Protein AF-A0A1H6G4I8-F1 (afdb_monomer_lite)

Organism: NCBI:txid640943

Foldseek 3Di:
DPPVQVQVQVQVLCVVLQWHWPDWDADPVVQKIKTATDPPRRDLQQWDFDDDPPDPDDTDTFGNVVSVVVSVVVQAQDADPQAGKHWPDAPDRRITIIHGD

Structure (mmCIF, N/CA/C/O backbone):
data_AF-A0A1H6G4I8-F1
#
_entry.id   AF-A0A1H6G4I8-F1
#
loop_
_atom_site.group_PDB
_atom_site.id
_atom_site.type_symbol
_atom_site.label_atom_id
_atom_site.label_alt_id
_atom_site.label_comp_id
_atom_site.label_asym_id
_atom_site.label_entity_id
_atom_site.label_seq_id
_atom_site.pdbx_PDB_ins_code
_atom_site.Cartn_x
_atom_site.Cartn_y
_atom_site.Cartn_z
_atom_site.occupancy
_atom_site.B_iso_or_equiv
_atom_site.auth_seq_id
_atom_site.auth_comp_id
_atom_site.auth_asym_id
_atom_site.auth_atom_id
_atom_site.pdbx_PDB_model_num
ATOM 1 N N . MET A 1 1 ? 11.090 4.408 -15.602 1.00 75.62 1 MET A N 1
ATOM 2 C CA . MET A 1 1 ? 10.635 4.399 -14.201 1.00 75.62 1 MET A CA 1
ATOM 3 C C . MET A 1 1 ? 11.804 3.997 -13.319 1.00 75.62 1 MET A C 1
ATOM 5 O O . MET A 1 1 ? 12.456 3.005 -13.630 1.00 75.62 1 MET A O 1
ATOM 9 N N . ASN A 1 2 ? 12.112 4.777 -12.284 1.00 87.06 2 ASN A N 1
ATOM 10 C CA . ASN A 1 2 ? 13.102 4.384 -11.281 1.00 87.06 2 ASN A CA 1
ATOM 11 C C . ASN A 1 2 ? 12.389 3.524 -10.225 1.00 87.06 2 ASN A C 1
ATOM 13 O O . ASN A 1 2 ? 11.488 4.010 -9.552 1.00 87.06 2 ASN A O 1
ATOM 17 N N . VAL A 1 3 ? 12.763 2.246 -10.110 1.00 89.12 3 VAL A N 1
ATOM 18 C CA . VAL A 1 3 ? 12.072 1.274 -9.242 1.00 89.12 3 VAL A CA 1
ATOM 19 C C . VAL A 1 3 ? 12.175 1.645 -7.763 1.00 89.12 3 VAL A C 1
ATOM 21 O O . VAL A 1 3 ? 11.215 1.443 -7.024 1.00 89.12 3 VAL A O 1
ATOM 24 N N . GLU A 1 4 ? 13.309 2.192 -7.329 1.00 91.75 4 GLU A N 1
ATOM 25 C CA . GLU A 1 4 ? 13.521 2.605 -5.938 1.00 91.75 4 GLU A CA 1
ATOM 26 C C . GLU A 1 4 ? 12.590 3.770 -5.585 1.00 91.75 4 GLU A C 1
ATOM 28 O O . GLU A 1 4 ? 11.791 3.672 -4.658 1.00 91.75 4 GLU A O 1
ATOM 33 N N . HIS A 1 5 ? 12.581 4.799 -6.429 1.00 93.50 5 HIS A N 1
ATOM 34 C CA . HIS A 1 5 ? 11.704 5.960 -6.282 1.00 93.50 5 HIS A CA 1
ATOM 35 C C . HIS A 1 5 ? 10.207 5.596 -6.362 1.00 93.50 5 HIS A C 1
ATOM 37 O O . HIS A 1 5 ? 9.402 6.053 -5.551 1.00 93.50 5 HIS A O 1
ATOM 43 N N . ALA A 1 6 ? 9.825 4.711 -7.285 1.00 92.19 6 ALA A N 1
ATOM 44 C CA . ALA A 1 6 ? 8.455 4.213 -7.398 1.00 92.19 6 ALA A CA 1
ATOM 45 C C . ALA A 1 6 ? 8.034 3.383 -6.169 1.00 92.19 6 ALA A C 1
ATOM 47 O O . ALA A 1 6 ? 6.897 3.474 -5.706 1.00 92.19 6 ALA A O 1
ATOM 48 N N . THR A 1 7 ? 8.958 2.601 -5.600 1.00 94.75 7 THR A N 1
ATOM 49 C CA . THR A 1 7 ? 8.729 1.841 -4.361 1.00 94.75 7 THR A CA 1
ATOM 50 C C . THR A 1 7 ? 8.443 2.775 -3.185 1.00 94.75 7 THR A C 1
ATOM 52 O O . THR A 1 7 ? 7.530 2.509 -2.398 1.00 94.75 7 THR A O 1
ATOM 55 N N . GLU A 1 8 ? 9.188 3.876 -3.073 1.00 95.06 8 GLU A N 1
ATOM 56 C CA . GLU A 1 8 ? 8.959 4.912 -2.060 1.00 95.06 8 GLU A CA 1
ATOM 57 C C . GLU A 1 8 ? 7.593 5.581 -2.240 1.00 95.06 8 GLU A C 1
ATOM 59 O O . GLU A 1 8 ? 6.840 5.698 -1.278 1.00 95.06 8 GLU A O 1
ATOM 64 N N . GLN A 1 9 ? 7.197 5.910 -3.471 1.00 93.44 9 GLN A N 1
ATOM 65 C CA . GLN A 1 9 ? 5.880 6.501 -3.740 1.00 93.44 9 GLN A CA 1
ATOM 66 C C . GLN A 1 9 ? 4.717 5.576 -3.376 1.00 93.44 9 GLN A C 1
ATOM 68 O O . GLN A 1 9 ? 3.722 6.032 -2.810 1.00 93.44 9 GLN A O 1
ATOM 73 N N . VAL A 1 10 ? 4.834 4.275 -3.665 1.00 93.69 10 VAL A N 1
ATOM 74 C CA . VAL A 1 10 ? 3.836 3.279 -3.245 1.00 93.69 10 VAL A CA 1
ATOM 75 C C . VAL A 1 10 ? 3.740 3.233 -1.720 1.00 93.69 10 VAL A C 1
ATOM 77 O O . VAL A 1 10 ? 2.634 3.228 -1.174 1.00 93.69 10 VAL A O 1
ATOM 80 N N . ARG A 1 11 ? 4.882 3.237 -1.020 1.00 95.31 11 ARG A N 1
ATOM 81 C CA . ARG A 1 11 ? 4.925 3.270 0.448 1.00 95.31 11 ARG A CA 1
ATOM 82 C C . ARG A 1 11 ? 4.249 4.523 0.997 1.00 95.31 11 ARG A C 1
ATOM 84 O O . ARG A 1 11 ? 3.373 4.397 1.850 1.00 95.31 11 ARG A O 1
ATOM 91 N N . ASP A 1 12 ? 4.616 5.692 0.491 1.00 94.94 12 ASP A N 1
ATOM 92 C CA . ASP A 1 12 ? 4.077 6.978 0.931 1.00 94.94 12 ASP A CA 1
ATOM 93 C C . ASP A 1 12 ? 2.568 7.056 0.712 1.00 94.94 12 ASP A C 1
ATOM 95 O O . ASP A 1 12 ? 1.831 7.496 1.597 1.00 94.94 12 ASP A O 1
ATOM 99 N N . ALA A 1 13 ? 2.088 6.594 -0.445 1.00 94.00 13 ALA A N 1
ATOM 100 C CA . ALA A 1 13 ? 0.664 6.537 -0.735 1.00 94.00 13 ALA A CA 1
ATOM 101 C C . ALA A 1 13 ? -0.068 5.667 0.294 1.00 94.00 13 ALA A C 1
ATOM 103 O O . ALA A 1 13 ? -1.020 6.137 0.904 1.00 94.00 13 ALA A O 1
ATOM 104 N N . LEU A 1 14 ? 0.403 4.447 0.570 1.00 93.50 14 LEU A N 1
ATOM 105 C CA . LEU A 1 14 ? -0.208 3.560 1.571 1.00 93.50 14 LEU A CA 1
ATOM 106 C C . LEU A 1 14 ? -0.198 4.172 2.981 1.00 93.50 14 LEU A C 1
ATOM 108 O O . LEU A 1 14 ? -1.220 4.162 3.677 1.00 93.50 14 LEU A O 1
ATOM 112 N N . GLN A 1 15 ? 0.931 4.759 3.381 1.00 93.50 15 GLN A N 1
ATOM 113 C CA . GLN A 1 15 ? 1.108 5.342 4.709 1.00 93.50 15 GLN A CA 1
ATOM 114 C C . GLN A 1 15 ? 0.226 6.573 4.940 1.00 93.50 15 GLN A C 1
ATOM 116 O O . GLN A 1 15 ? -0.285 6.744 6.048 1.00 93.50 15 GLN A O 1
ATOM 121 N N . ARG A 1 16 ? -0.056 7.384 3.909 1.00 93.00 16 ARG A N 1
ATOM 122 C CA . ARG A 1 16 ? -1.027 8.498 3.998 1.00 93.00 16 ARG A CA 1
ATOM 123 C C . ARG A 1 16 ? -2.422 8.032 4.407 1.00 93.00 16 ARG A C 1
ATOM 125 O O . ARG A 1 16 ? -3.131 8.753 5.105 1.00 93.00 16 ARG A O 1
ATOM 132 N N . PHE A 1 17 ? -2.795 6.813 4.033 1.00 91.38 17 PHE A N 1
ATOM 133 C CA . PHE A 1 17 ? -4.052 6.190 4.443 1.00 91.38 17 PHE A CA 1
ATOM 134 C C . PHE A 1 17 ? -3.900 5.331 5.706 1.00 91.38 17 PHE A C 1
ATOM 136 O O . PHE A 1 17 ? -4.811 4.588 6.054 1.00 91.38 17 PHE A O 1
ATOM 143 N N . GLY A 1 18 ? -2.795 5.450 6.448 1.00 92.50 18 GLY A N 1
ATOM 144 C CA . GLY A 1 18 ? -2.553 4.741 7.708 1.00 92.50 18 GLY A CA 1
ATOM 145 C C . GLY A 1 18 ? -2.281 3.245 7.551 1.00 92.50 18 GLY A C 1
ATOM 146 O O . GLY A 1 18 ? -2.480 2.499 8.507 1.00 92.50 18 GLY A O 1
ATOM 147 N N . MET A 1 19 ? -1.872 2.798 6.363 1.00 92.81 19 MET A N 1
ATOM 148 C CA . MET A 1 19 ? -1.447 1.423 6.108 1.00 92.81 19 MET A CA 1
ATOM 149 C C . MET A 1 19 ? 0.072 1.374 6.046 1.00 92.81 19 MET A C 1
ATOM 151 O O . MET A 1 19 ? 0.678 2.118 5.277 1.00 92.81 19 MET A O 1
ATOM 155 N N . ASN A 1 20 ? 0.693 0.490 6.825 1.00 93.06 20 ASN A N 1
ATOM 156 C CA . ASN A 1 20 ? 2.139 0.350 6.811 1.00 93.06 20 ASN A CA 1
ATOM 157 C C . ASN A 1 20 ? 2.557 -0.961 6.125 1.00 93.06 20 ASN A C 1
ATOM 159 O O . ASN A 1 20 ? 2.266 -2.049 6.632 1.00 93.06 20 ASN A O 1
ATOM 163 N N . PRO A 1 21 ? 3.221 -0.889 4.961 1.00 93.12 21 PRO A N 1
ATOM 164 C CA . PRO A 1 21 ? 3.706 -2.080 4.285 1.00 93.12 21 PRO A CA 1
ATOM 165 C C . PRO A 1 21 ? 4.973 -2.624 4.957 1.00 93.12 21 PRO A C 1
ATOM 167 O O . PRO A 1 21 ? 5.994 -1.931 5.033 1.00 93.12 21 PRO A O 1
ATOM 170 N N . ASP A 1 22 ? 4.920 -3.890 5.372 1.00 92.62 22 ASP A N 1
ATOM 171 C CA . ASP A 1 22 ? 6.088 -4.645 5.847 1.00 92.62 22 ASP A CA 1
ATOM 172 C C . ASP A 1 22 ? 7.021 -5.008 4.687 1.00 92.62 22 ASP A C 1
ATOM 174 O O . ASP A 1 22 ? 8.237 -5.080 4.846 1.00 92.62 22 ASP A O 1
ATOM 178 N N . GLU A 1 23 ? 6.448 -5.276 3.514 1.00 93.50 23 GLU A N 1
ATOM 179 C CA . GLU A 1 23 ? 7.174 -5.762 2.346 1.00 93.50 23 GLU A CA 1
ATOM 180 C C . GLU A 1 23 ? 6.617 -5.106 1.084 1.00 93.50 23 GLU A C 1
ATOM 182 O O . GLU A 1 23 ? 5.403 -5.081 0.871 1.00 93.50 23 GLU A O 1
ATOM 187 N N . ILE A 1 24 ? 7.516 -4.587 0.246 1.00 94.88 24 ILE A N 1
ATOM 188 C CA . ILE A 1 24 ? 7.213 -4.117 -1.105 1.00 94.88 24 ILE A CA 1
ATOM 189 C C . ILE A 1 24 ? 8.237 -4.757 -2.037 1.00 94.88 24 ILE A C 1
ATOM 191 O O . ILE A 1 24 ? 9.441 -4.571 -1.861 1.00 94.88 24 ILE A O 1
ATOM 195 N N . ARG A 1 25 ? 7.767 -5.532 -3.013 1.00 95.06 25 ARG A N 1
ATOM 196 C CA . ARG A 1 25 ? 8.613 -6.220 -3.993 1.00 95.06 25 ARG A CA 1
ATOM 197 C C . ARG A 1 25 ? 8.179 -5.892 -5.401 1.00 95.06 25 ARG A C 1
ATOM 199 O O . ARG A 1 25 ? 7.052 -6.186 -5.783 1.00 95.06 25 ARG A O 1
ATOM 206 N N . TYR A 1 26 ? 9.099 -5.361 -6.190 1.00 94.81 26 TYR A N 1
ATOM 207 C CA . TYR A 1 26 ? 8.870 -5.145 -7.609 1.00 94.81 26 TYR A CA 1
ATOM 208 C C . TYR A 1 26 ? 9.154 -6.421 -8.413 1.00 94.81 26 TYR A C 1
ATOM 210 O O . TYR A 1 26 ? 10.175 -7.083 -8.220 1.00 94.81 26 TYR A O 1
ATOM 218 N N . ALA A 1 27 ? 8.243 -6.772 -9.315 1.00 93.12 27 ALA A N 1
ATOM 219 C CA . ALA A 1 27 ? 8.389 -7.856 -10.272 1.00 93.12 27 ALA A CA 1
ATOM 220 C C . ALA A 1 27 ? 8.443 -7.294 -11.689 1.00 93.12 27 ALA A C 1
ATOM 222 O O . ALA A 1 27 ? 7.420 -7.045 -12.329 1.00 93.12 27 ALA A O 1
ATOM 223 N N . GLU A 1 28 ? 9.669 -7.159 -12.184 1.00 89.44 28 GLU A N 1
ATOM 224 C CA . GLU A 1 28 ? 9.979 -6.564 -13.482 1.00 89.44 28 GLU A CA 1
ATOM 225 C C . GLU A 1 28 ? 9.262 -7.256 -14.648 1.00 89.44 28 GLU A C 1
ATOM 227 O O . GLU A 1 28 ? 8.704 -6.586 -15.510 1.00 89.44 28 GLU A O 1
ATOM 232 N N . SER A 1 29 ? 9.169 -8.590 -14.631 1.00 91.31 29 SER A N 1
ATOM 233 C CA . SER A 1 29 ? 8.525 -9.369 -15.701 1.00 91.31 29 SER A CA 1
ATOM 234 C C . SER A 1 29 ? 7.034 -9.082 -15.890 1.00 91.31 29 SER A C 1
ATOM 236 O O . SER A 1 29 ? 6.475 -9.431 -16.928 1.00 91.31 29 SER A O 1
ATOM 238 N N . ARG A 1 30 ? 6.379 -8.483 -14.889 1.00 87.50 30 ARG A N 1
ATOM 239 C CA . ARG A 1 30 ? 4.956 -8.118 -14.928 1.00 87.50 30 ARG A CA 1
ATOM 240 C C . ARG A 1 30 ? 4.718 -6.619 -14.775 1.00 87.50 30 ARG A C 1
ATOM 242 O O . ARG A 1 30 ? 3.576 -6.201 -14.904 1.00 87.50 30 ARG A O 1
ATOM 249 N N . ASN A 1 31 ? 5.764 -5.834 -14.509 1.00 90.56 31 ASN A N 1
ATOM 250 C CA . ASN A 1 31 ? 5.666 -4.424 -14.137 1.00 90.56 31 ASN A CA 1
ATOM 251 C C . ASN A 1 31 ? 4.689 -4.187 -12.961 1.00 90.56 31 ASN A C 1
ATOM 253 O O . ASN A 1 31 ? 3.798 -3.344 -13.039 1.00 90.56 31 ASN A O 1
ATOM 257 N N . LEU A 1 32 ? 4.826 -4.980 -11.888 1.00 93.19 32 LEU A N 1
ATOM 258 C CA . LEU A 1 32 ? 3.947 -4.945 -10.710 1.00 93.19 32 LEU A CA 1
ATOM 259 C C . LEU A 1 32 ? 4.735 -4.871 -9.406 1.00 93.19 32 LEU A C 1
ATOM 261 O O . LEU A 1 32 ? 5.783 -5.497 -9.262 1.00 93.19 32 LEU A O 1
ATOM 265 N N . PHE A 1 33 ? 4.160 -4.198 -8.421 1.00 94.19 33 PHE A N 1
ATOM 266 C CA . PHE A 1 33 ? 4.574 -4.218 -7.028 1.00 94.19 33 PHE A CA 1
ATOM 267 C C . PHE A 1 33 ? 3.677 -5.177 -6.245 1.00 94.19 33 PHE A C 1
ATOM 269 O O . PHE A 1 33 ? 2.453 -5.066 -6.262 1.00 94.19 33 PHE A O 1
ATOM 276 N N . TYR A 1 34 ? 4.290 -6.109 -5.528 1.00 94.06 34 TYR A N 1
ATOM 277 C CA . TYR A 1 34 ? 3.633 -6.930 -4.523 1.00 94.06 34 TYR A CA 1
ATOM 278 C C . TYR A 1 34 ? 3.843 -6.290 -3.164 1.00 94.06 34 TYR A C 1
ATOM 280 O O . TYR A 1 34 ? 4.982 -6.111 -2.730 1.00 94.06 34 TYR A O 1
ATOM 288 N N . VAL A 1 35 ? 2.746 -5.963 -2.499 1.00 94.19 35 VAL A N 1
ATOM 289 C CA . VAL A 1 35 ? 2.760 -5.288 -1.206 1.00 94.19 35 VAL A CA 1
ATOM 290 C C . VAL A 1 35 ? 2.113 -6.174 -0.158 1.00 94.19 35 VAL A C 1
ATOM 292 O O . VAL A 1 35 ? 1.028 -6.696 -0.397 1.00 94.19 35 VAL A O 1
ATOM 295 N N . ARG A 1 36 ? 2.748 -6.311 1.008 1.00 93.06 36 ARG A N 1
ATOM 296 C CA . ARG A 1 36 ? 2.169 -6.936 2.205 1.00 93.06 36 ARG A CA 1
ATOM 297 C C . ARG A 1 36 ? 2.037 -5.894 3.309 1.00 93.06 36 ARG A C 1
ATOM 299 O O . ARG A 1 36 ? 3.035 -5.277 3.684 1.00 93.06 36 ARG A O 1
ATOM 306 N N . ILE A 1 37 ? 0.830 -5.711 3.839 1.00 92.44 37 ILE A N 1
ATOM 307 C CA . ILE A 1 37 ? 0.580 -4.803 4.968 1.00 92.44 37 ILE A CA 1
ATOM 308 C C . ILE A 1 37 ? 0.825 -5.534 6.285 1.00 92.44 37 ILE A C 1
ATOM 310 O O . ILE A 1 37 ? 0.324 -6.638 6.497 1.00 92.44 37 ILE A O 1
ATOM 314 N N . GLY A 1 38 ? 1.627 -4.914 7.146 1.00 86.62 38 GLY A N 1
ATOM 315 C CA . GLY A 1 38 ? 1.977 -5.433 8.460 1.00 86.62 38 GLY A CA 1
ATOM 316 C C . GLY A 1 38 ? 1.107 -4.896 9.580 1.00 86.62 38 GLY 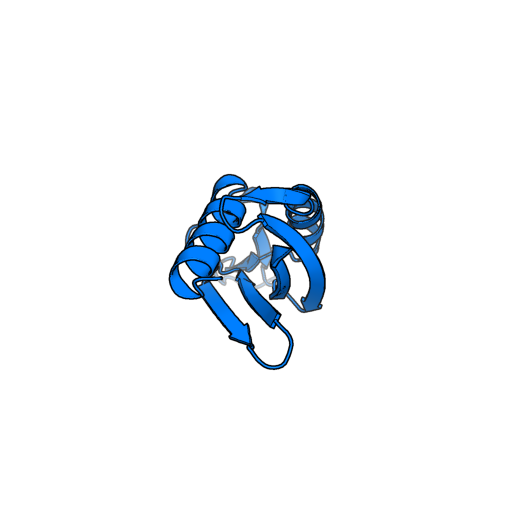A C 1
ATOM 317 O O . GLY A 1 38 ? 0.385 -3.912 9.417 1.00 86.62 38 GLY A O 1
ATOM 318 N N . VAL A 1 39 ? 1.230 -5.511 10.755 1.00 85.88 39 VAL A N 1
ATOM 319 C CA . VAL A 1 39 ? 0.619 -5.001 11.994 1.00 85.88 39 VAL A CA 1
ATOM 320 C C . VAL A 1 39 ? 1.374 -3.793 12.555 1.00 85.88 39 VAL A C 1
ATOM 322 O O . VAL A 1 39 ? 0.786 -2.914 13.174 1.00 85.88 39 VAL A O 1
ATOM 325 N N . ASN A 1 40 ? 2.680 -3.698 12.313 1.00 84.88 40 ASN A N 1
ATOM 326 C CA . ASN A 1 40 ? 3.510 -2.667 12.924 1.00 84.88 40 ASN A CA 1
ATOM 327 C C . ASN A 1 40 ? 3.283 -1.315 12.248 1.00 84.88 40 ASN A C 1
ATOM 329 O O . ASN A 1 40 ? 3.515 -1.178 11.052 1.00 84.88 40 ASN A O 1
ATOM 333 N N . GLY A 1 41 ? 2.863 -0.299 13.003 1.00 81.50 41 GLY A N 1
ATOM 334 C CA . GLY A 1 41 ? 2.663 1.060 12.482 1.00 81.50 41 GLY A CA 1
ATOM 335 C C . GLY A 1 41 ? 1.447 1.233 11.562 1.00 81.50 41 GLY A C 1
ATOM 336 O O . GLY A 1 41 ? 1.188 2.346 11.110 1.00 81.50 41 GLY A O 1
ATOM 337 N N . THR A 1 42 ? 0.687 0.167 11.298 1.00 91.62 42 THR A N 1
ATOM 338 C CA . THR A 1 42 ? -0.631 0.262 10.662 1.00 91.62 42 THR A CA 1
ATOM 339 C C . THR A 1 42 ? -1.638 0.799 11.678 1.00 91.62 42 THR A C 1
ATOM 341 O O . THR A 1 42 ? -1.580 0.479 12.863 1.00 91.62 42 THR A O 1
ATOM 344 N N . ALA A 1 43 ? -2.555 1.658 11.234 1.00 92.50 43 ALA A N 1
ATOM 345 C CA . ALA A 1 43 ? -3.537 2.273 12.116 1.00 92.50 43 ALA A CA 1
ATOM 346 C C . ALA A 1 43 ? -4.507 1.232 12.699 1.00 92.50 43 ALA A C 1
ATOM 348 O O . ALA A 1 43 ? -5.034 0.393 11.968 1.00 92.50 43 ALA A O 1
ATOM 349 N N . GLU A 1 44 ? -4.832 1.372 13.987 1.00 89.31 44 GLU A N 1
ATOM 350 C CA . GLU A 1 44 ? -5.650 0.407 14.741 1.00 89.31 44 GLU A CA 1
ATOM 351 C C . GLU A 1 44 ? -7.024 0.127 14.129 1.00 89.31 44 GLU A C 1
ATOM 353 O O . GLU A 1 44 ? -7.550 -0.980 14.219 1.00 89.31 44 GLU A O 1
ATOM 358 N N . ARG A 1 45 ? -7.586 1.105 13.408 1.00 90.19 45 ARG A N 1
ATOM 359 C CA . ARG A 1 45 ? -8.847 0.950 12.668 1.00 90.19 45 ARG A CA 1
ATOM 360 C C . ARG A 1 45 ? -8.831 -0.201 11.655 1.00 90.19 45 ARG A C 1
ATOM 362 O O . ARG A 1 45 ? -9.905 -0.646 11.258 1.00 90.19 45 ARG A O 1
ATOM 369 N N . TYR A 1 46 ? -7.657 -0.667 11.230 1.00 90.12 46 TYR A N 1
ATOM 370 C CA . TYR A 1 46 ? -7.489 -1.781 10.297 1.00 90.12 46 TYR A CA 1
ATOM 371 C C . TYR A 1 46 ? -7.252 -3.124 10.977 1.00 90.12 46 TYR A C 1
ATOM 373 O O . TYR A 1 46 ? -7.050 -4.104 10.269 1.00 90.12 46 TYR A O 1
ATOM 381 N N . PHE A 1 47 ? -7.277 -3.198 12.306 1.00 87.31 47 PHE A N 1
ATOM 382 C CA . PHE A 1 47 ? -7.137 -4.461 13.016 1.00 87.31 47 PHE A CA 1
ATOM 383 C C . PHE A 1 47 ? -8.491 -5.066 13.380 1.00 87.31 47 PHE A C 1
ATOM 385 O O . PHE A 1 47 ? -9.488 -4.364 13.593 1.00 87.31 47 PHE A O 1
ATOM 392 N N . ALA A 1 48 ? -8.499 -6.391 13.437 1.00 84.31 48 ALA A N 1
ATOM 393 C CA . ALA A 1 48 ? -9.501 -7.184 14.117 1.00 84.31 48 ALA A CA 1
ATOM 394 C C . ALA A 1 48 ? -8.856 -7.793 15.365 1.00 84.31 48 ALA A C 1
ATOM 396 O O . ALA A 1 48 ? -7.757 -8.355 15.299 1.00 84.31 48 ALA A O 1
ATOM 397 N N . ASP A 1 49 ? -9.554 -7.681 16.491 1.00 74.81 49 ASP A N 1
ATOM 398 C CA . ASP A 1 49 ? -9.178 -8.365 17.720 1.00 74.81 49 ASP A CA 1
ATOM 399 C C . ASP A 1 49 ? -9.493 -9.850 17.562 1.00 74.81 49 ASP A C 1
ATOM 401 O O . ASP A 1 49 ? -10.647 -10.236 17.355 1.00 74.81 49 ASP A O 1
ATOM 405 N N . VAL A 1 50 ? -8.468 -10.693 17.653 1.00 67.69 50 VAL A N 1
ATOM 406 C CA . VAL A 1 50 ? -8.645 -12.141 17.715 1.00 67.69 50 VAL A CA 1
ATOM 407 C C . VAL A 1 50 ? -8.376 -12.558 19.151 1.00 67.69 50 VAL A C 1
ATOM 409 O O . VAL A 1 50 ? -7.242 -12.536 19.628 1.00 67.69 50 VAL A O 1
ATOM 412 N N . GLY A 1 51 ? -9.451 -12.897 19.858 1.00 59.66 51 GLY A N 1
ATOM 413 C CA . GLY A 1 51 ? -9.389 -13.590 21.138 1.00 59.66 51 GLY A CA 1
ATOM 414 C C . GLY A 1 51 ? -9.837 -15.038 20.966 1.00 59.66 51 GLY A C 1
ATOM 415 O O . GLY A 1 51 ? -10.771 -15.311 20.209 1.00 59.66 51 GLY A O 1
ATOM 416 N N . GLU A 1 52 ? -9.215 -15.969 21.688 1.00 51.28 52 GLU A N 1
ATOM 417 C CA . GLU A 1 52 ? -9.849 -17.265 21.922 1.00 51.28 52 GLU A CA 1
ATOM 418 C C . GLU A 1 52 ? -11.066 -17.053 22.828 1.00 51.28 52 GLU A C 1
ATOM 420 O O . GLU A 1 52 ? -10.950 -16.573 23.958 1.00 51.28 52 GLU A O 1
ATOM 425 N N . LEU A 1 53 ? -12.255 -17.417 22.345 1.00 49.59 53 LEU A N 1
ATOM 426 C CA . LEU A 1 53 ? -13.446 -17.521 23.186 1.00 49.59 53 LEU A CA 1
ATOM 427 C C . LEU A 1 53 ? -13.189 -18.572 24.281 1.00 49.59 53 LEU A C 1
ATOM 429 O O . LEU A 1 53 ? -13.366 -19.765 24.050 1.00 49.59 53 LEU A O 1
ATOM 433 N N . GLY A 1 54 ? -12.783 -18.122 25.473 1.00 53.97 54 GLY A N 1
ATOM 434 C CA . GLY A 1 54 ? -12.639 -18.955 26.674 1.00 53.97 54 GLY A CA 1
ATOM 435 C C . GLY A 1 54 ? -11.215 -19.171 27.202 1.00 53.97 54 GLY A C 1
ATOM 436 O O . GLY A 1 54 ? -11.073 -19.860 28.210 1.00 53.97 54 GLY A O 1
ATOM 437 N N . GLY A 1 55 ? -10.181 -18.588 26.588 1.00 51.50 55 GLY A N 1
ATOM 438 C CA . GLY A 1 55 ? -8.790 -18.684 27.052 1.00 51.50 55 GLY A CA 1
ATOM 439 C C . GLY A 1 55 ? -8.323 -17.418 27.775 1.00 51.50 55 GLY A C 1
ATOM 440 O O . GLY A 1 55 ? -8.706 -16.312 27.409 1.00 51.50 55 GLY A O 1
ATOM 441 N N . SER A 1 56 ? -7.482 -17.556 28.804 1.00 53.59 56 SER A N 1
ATOM 442 C CA . SER A 1 56 ? -6.839 -16.429 29.512 1.00 53.59 56 SER A CA 1
ATOM 443 C C . SER A 1 56 ? -5.683 -15.786 28.724 1.00 53.59 56 SER A C 1
ATOM 445 O O . SER A 1 56 ? -4.854 -15.094 29.314 1.00 53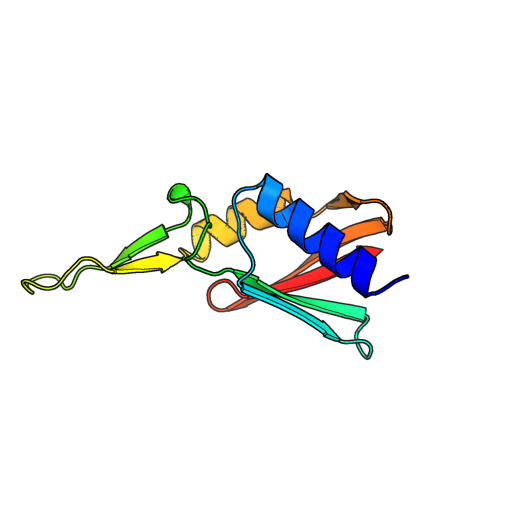.59 56 SER A O 1
ATOM 447 N N . ASP A 1 57 ? -5.604 -16.039 27.417 1.00 52.03 57 ASP A N 1
ATOM 448 C CA . ASP A 1 57 ? -4.512 -15.590 26.561 1.00 52.03 57 ASP A CA 1
ATOM 449 C C . ASP A 1 57 ? -4.723 -14.161 26.050 1.00 52.03 57 ASP A C 1
ATOM 451 O O . ASP A 1 57 ? -5.843 -13.662 25.911 1.00 52.03 57 ASP A O 1
ATOM 455 N N . ALA A 1 58 ? -3.606 -13.477 25.802 1.00 57.78 58 ALA A N 1
ATOM 456 C CA . ALA A 1 58 ? -3.596 -12.101 25.335 1.00 57.78 58 ALA A CA 1
ATOM 457 C C . ALA A 1 58 ? -4.295 -11.976 23.970 1.00 57.78 58 ALA A C 1
ATOM 459 O O . ALA A 1 58 ? -3.990 -12.713 23.031 1.00 57.78 58 ALA A O 1
ATOM 460 N N . VAL A 1 59 ? -5.204 -11.003 23.853 1.00 59.41 59 VAL A N 1
ATOM 461 C CA . VAL A 1 59 ? -5.834 -10.624 22.580 1.00 59.41 59 VAL A CA 1
ATOM 462 C C . VAL A 1 59 ? -4.733 -10.290 21.569 1.00 59.41 59 VAL A C 1
ATOM 464 O O . VAL A 1 59 ? -3.928 -9.389 21.806 1.00 59.41 59 VAL A O 1
ATOM 467 N N . SER A 1 60 ? -4.681 -11.024 20.455 1.00 66.56 60 SER A N 1
ATOM 468 C CA . SER A 1 60 ? -3.734 -10.758 19.368 1.00 66.56 60 SER A CA 1
ATOM 469 C C . SER A 1 60 ? -4.423 -9.941 18.280 1.00 66.56 60 SER A C 1
ATOM 471 O O . SER A 1 60 ? -5.476 -10.330 17.774 1.00 66.56 60 SER A O 1
ATOM 473 N N . ALA A 1 61 ? -3.829 -8.807 17.910 1.00 71.00 61 ALA A N 1
ATOM 474 C CA . ALA A 1 61 ? -4.317 -7.984 16.810 1.00 71.00 61 ALA A CA 1
ATOM 475 C C . ALA A 1 61 ? -3.805 -8.535 15.473 1.00 71.00 61 ALA A C 1
ATOM 477 O O . ALA A 1 61 ? -2.598 -8.698 15.274 1.00 71.00 61 ALA A O 1
ATOM 478 N N . VAL A 1 62 ? -4.721 -8.787 14.540 1.00 84.44 62 VAL A N 1
ATOM 479 C CA . VAL A 1 62 ? -4.389 -9.105 13.145 1.00 84.44 62 VAL A CA 1
ATOM 480 C C . VAL A 1 62 ? -5.005 -8.070 12.223 1.00 84.44 62 VAL A C 1
ATOM 482 O O . VAL A 1 62 ? -6.024 -7.456 12.531 1.00 84.44 62 VAL A O 1
ATOM 485 N N . VAL A 1 63 ? -4.387 -7.873 11.067 1.00 87.00 63 VAL A N 1
ATOM 486 C CA . VAL A 1 63 ? -4.921 -6.998 10.026 1.00 87.00 63 VAL A CA 1
ATOM 487 C C . VAL A 1 63 ? -6.240 -7.564 9.493 1.00 87.00 63 VAL A C 1
ATOM 489 O O . VAL A 1 63 ? -6.273 -8.691 9.010 1.00 87.00 63 VAL A O 1
ATOM 492 N N . ASP A 1 64 ? -7.307 -6.765 9.542 1.00 88.00 64 ASP A N 1
ATOM 493 C CA . ASP A 1 64 ? -8.618 -7.056 8.962 1.00 88.00 64 ASP A CA 1
ATOM 494 C C . ASP A 1 64 ? -8.564 -6.837 7.436 1.00 88.00 64 ASP A C 1
ATOM 496 O O . ASP A 1 64 ? -8.537 -5.686 6.966 1.00 88.00 64 ASP A O 1
ATOM 500 N N . PRO A 1 65 ? -8.580 -7.912 6.622 1.00 85.38 65 PRO A N 1
ATOM 501 C CA . PRO A 1 65 ? -8.460 -7.789 5.174 1.00 85.38 65 PRO A CA 1
ATOM 502 C C . PRO A 1 65 ? -9.641 -7.038 4.548 1.00 85.38 65 PRO A C 1
ATOM 504 O O . PRO A 1 65 ? -9.475 -6.3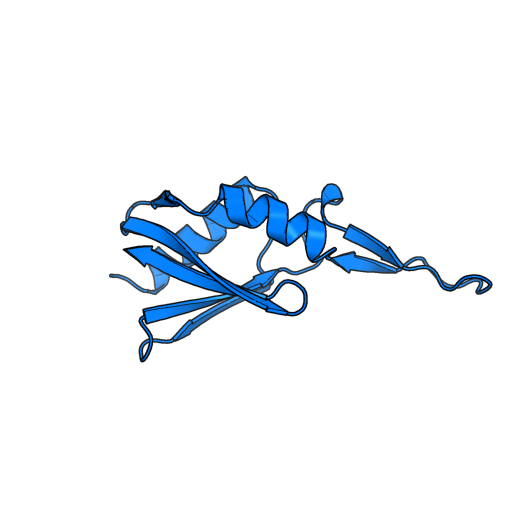91 3.516 1.00 85.38 65 PRO A O 1
ATOM 507 N N . THR A 1 66 ? -10.820 -7.078 5.174 1.00 87.19 66 THR A N 1
ATOM 508 C CA . THR A 1 66 ? -12.044 -6.436 4.672 1.00 87.19 66 THR A CA 1
ATOM 509 C C . THR A 1 66 ? -11.942 -4.918 4.779 1.00 87.19 66 THR A C 1
ATOM 511 O O . THR A 1 66 ? -12.255 -4.183 3.832 1.00 87.19 66 THR A O 1
ATOM 514 N N . ARG A 1 67 ? -11.455 -4.428 5.926 1.00 88.62 67 ARG A N 1
ATOM 515 C CA . ARG A 1 67 ? -11.235 -2.992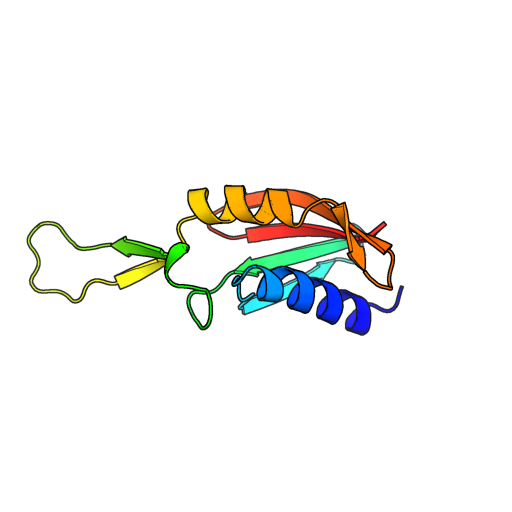 6.148 1.00 88.62 67 ARG A CA 1
ATOM 516 C C . ARG A 1 67 ? -10.112 -2.467 5.268 1.00 88.62 67 ARG A C 1
ATOM 518 O O . ARG A 1 67 ? -10.266 -1.401 4.669 1.00 88.62 67 ARG A O 1
ATOM 525 N N . LEU A 1 68 ? -9.028 -3.231 5.127 1.00 88.81 68 LEU A N 1
ATOM 526 C CA . LEU A 1 68 ? -7.956 -2.876 4.203 1.00 88.81 68 LEU A CA 1
ATOM 527 C C . LEU A 1 68 ? -8.429 -2.815 2.758 1.00 88.81 68 LEU A C 1
ATOM 529 O O . LEU A 1 68 ? -8.105 -1.861 2.063 1.00 88.81 68 LEU A O 1
ATOM 533 N N . GLN A 1 69 ? -9.209 -3.793 2.300 1.00 88.12 69 GLN A N 1
ATOM 534 C CA . GLN A 1 69 ? -9.684 -3.811 0.919 1.00 88.12 69 GLN A CA 1
ATOM 535 C C . GLN A 1 69 ? -10.549 -2.585 0.607 1.00 88.12 69 GLN A C 1
ATOM 537 O O . GLN A 1 69 ? -10.452 -2.020 -0.481 1.00 88.12 69 GLN A O 1
ATOM 542 N N . SER A 1 70 ? -11.353 -2.135 1.572 1.00 87.50 70 SER A N 1
ATOM 543 C CA . SER A 1 70 ? -12.126 -0.895 1.449 1.00 87.50 70 SER A CA 1
ATOM 544 C C . SER A 1 70 ? -11.230 0.347 1.374 1.00 87.50 70 SER A C 1
ATOM 546 O O . SER A 1 70 ? -11.500 1.242 0.578 1.00 87.50 70 SER A O 1
ATOM 548 N N . ALA A 1 71 ? -10.153 0.400 2.162 1.00 88.00 71 ALA A N 1
ATOM 549 C CA . ALA A 1 71 ? -9.214 1.523 2.168 1.00 88.00 71 ALA A CA 1
ATOM 550 C C . ALA A 1 71 ? -8.321 1.563 0.919 1.00 88.00 71 ALA A C 1
ATOM 552 O O . ALA A 1 71 ? -8.114 2.624 0.344 1.00 88.00 71 ALA A O 1
ATOM 553 N N . VAL A 1 72 ? -7.846 0.410 0.448 1.00 88.00 72 VAL A N 1
ATOM 554 C CA . VAL A 1 72 ? -7.012 0.290 -0.757 1.00 88.00 72 VAL A CA 1
ATOM 555 C C . VAL A 1 72 ? -7.739 0.771 -2.013 1.00 88.00 72 VAL A C 1
ATOM 557 O O . VAL A 1 72 ? -7.114 1.372 -2.881 1.00 88.00 72 VAL A O 1
ATOM 560 N N . ARG A 1 73 ? -9.066 0.616 -2.086 1.00 85.94 73 ARG A N 1
ATOM 561 C CA . ARG A 1 73 ? -9.873 1.206 -3.170 1.00 85.94 73 ARG A CA 1
ATOM 562 C C . ARG A 1 73 ? -9.841 2.736 -3.202 1.00 85.94 73 ARG A C 1
ATOM 564 O O . ARG A 1 73 ? -10.158 3.307 -4.233 1.00 85.94 73 ARG A O 1
ATOM 571 N N . GLN A 1 74 ? -9.498 3.392 -2.094 1.00 88.69 74 GLN A N 1
ATOM 572 C CA . GLN A 1 74 ? -9.318 4.847 -2.052 1.00 88.69 74 GLN A CA 1
ATOM 573 C C . GLN A 1 74 ? -7.923 5.272 -2.526 1.00 88.69 74 GLN A C 1
ATOM 575 O O . GLN A 1 74 ? -7.732 6.437 -2.857 1.00 88.69 74 GLN A O 1
ATOM 580 N N . ILE A 1 75 ? -6.957 4.346 -2.542 1.00 91.00 75 ILE A N 1
ATOM 581 C CA . ILE A 1 75 ? -5.606 4.591 -3.062 1.00 91.00 75 ILE A CA 1
ATOM 582 C C . ILE A 1 75 ? -5.583 4.434 -4.582 1.00 91.00 75 ILE A C 1
ATOM 584 O O . ILE A 1 75 ? -4.846 5.156 -5.253 1.00 91.00 75 ILE A O 1
ATOM 588 N N . ASP A 1 76 ? -6.379 3.509 -5.121 1.00 92.62 76 ASP A N 1
ATOM 589 C CA . ASP A 1 76 ? -6.526 3.325 -6.564 1.00 92.62 76 ASP A CA 1
ATOM 590 C C . ASP A 1 76 ? -6.880 4.655 -7.252 1.00 92.62 76 ASP A C 1
ATOM 592 O O . ASP A 1 76 ? -7.835 5.339 -6.883 1.00 92.62 76 ASP A O 1
ATOM 596 N N . GLY A 1 77 ? -6.069 5.046 -8.230 1.00 92.62 77 GLY A N 1
ATOM 597 C CA . GLY A 1 77 ? -6.172 6.319 -8.933 1.00 92.62 77 GLY A CA 1
ATOM 598 C C . GLY A 1 77 ? -5.387 7.487 -8.322 1.00 92.62 77 GLY A C 1
ATOM 599 O O . GLY A 1 77 ? -5.428 8.580 -8.886 1.00 92.62 77 GLY A O 1
ATOM 600 N N . THR A 1 78 ? -4.660 7.293 -7.216 1.00 93.94 78 THR A N 1
ATOM 601 C CA . THR A 1 78 ? -3.822 8.348 -6.613 1.00 93.94 78 THR A CA 1
ATOM 602 C C . THR A 1 78 ? -2.687 8.747 -7.556 1.00 93.94 78 THR A C 1
ATOM 604 O O . THR A 1 78 ? -1.948 7.893 -8.047 1.00 93.94 78 THR A O 1
ATOM 607 N N . GLU A 1 79 ? -2.526 10.052 -7.782 1.00 93.44 79 GLU A N 1
ATOM 608 C CA . GLU A 1 79 ? -1.429 10.603 -8.582 1.00 93.44 79 GLU A CA 1
ATOM 609 C C . GLU A 1 79 ? -0.129 10.671 -7.772 1.00 93.44 79 GLU A C 1
ATOM 611 O O . GLU A 1 79 ? -0.097 11.157 -6.636 1.00 93.44 79 GLU A O 1
ATOM 616 N N . VAL A 1 80 ? 0.948 10.183 -8.379 1.00 91.81 80 VAL A N 1
ATOM 617 C CA . VAL A 1 80 ? 2.319 10.194 -7.868 1.00 91.81 80 VAL A CA 1
ATOM 618 C C . VAL A 1 80 ? 3.278 10.659 -8.967 1.00 91.81 80 VAL A C 1
ATOM 620 O O . VAL A 1 80 ? 2.898 10.809 -10.126 1.00 91.81 80 VAL A O 1
ATOM 623 N N . SER A 1 81 ? 4.534 10.936 -8.622 1.00 90.06 81 SER A N 1
ATOM 624 C CA . SER A 1 81 ? 5.473 11.515 -9.591 1.00 90.06 81 SER A CA 1
ATOM 625 C C . SER A 1 81 ? 5.812 10.563 -10.743 1.00 90.06 81 SER A C 1
ATOM 627 O O . SER A 1 81 ? 6.072 11.033 -11.847 1.00 90.06 81 SER A O 1
ATOM 629 N N . ASP A 1 82 ? 5.814 9.247 -10.504 1.00 88.50 82 ASP A N 1
ATOM 630 C CA . ASP A 1 82 ? 6.061 8.240 -11.545 1.00 88.50 82 ASP A CA 1
ATOM 631 C C . ASP A 1 82 ? 4.800 7.844 -12.336 1.00 88.50 82 ASP A C 1
ATOM 633 O O . ASP A 1 82 ? 4.909 7.019 -13.241 1.00 88.50 82 ASP A O 1
ATOM 637 N N . GLY A 1 83 ? 3.630 8.424 -12.032 1.00 91.50 83 GLY A N 1
ATOM 638 C CA . GLY A 1 83 ? 2.379 8.142 -12.738 1.00 91.50 83 GLY A CA 1
ATOM 639 C C . GLY A 1 83 ? 1.165 8.064 -11.814 1.00 91.50 83 GLY A C 1
ATOM 640 O O . GLY A 1 83 ? 1.071 8.756 -10.801 1.00 91.50 83 GLY A O 1
ATOM 641 N N . ARG A 1 84 ? 0.203 7.213 -12.152 1.00 94.88 84 ARG A N 1
ATOM 642 C CA . ARG A 1 84 ? -0.987 6.952 -11.342 1.00 94.88 84 ARG A CA 1
ATOM 643 C C . ARG A 1 84 ? -0.939 5.548 -10.758 1.00 94.88 84 ARG A C 1
ATOM 645 O O . ARG A 1 84 ? -0.652 4.581 -11.458 1.00 94.88 84 ARG A O 1
ATOM 652 N N . ILE A 1 85 ? -1.235 5.439 -9.465 1.00 94.31 85 ILE A N 1
ATOM 653 C CA . ILE A 1 85 ? -1.313 4.151 -8.775 1.00 94.31 85 ILE A CA 1
ATOM 654 C C . ILE A 1 85 ? -2.578 3.417 -9.211 1.00 94.31 85 ILE A C 1
ATOM 656 O O . ILE A 1 85 ? -3.674 3.965 -9.124 1.00 94.31 85 ILE A O 1
ATOM 660 N N . HIS A 1 86 ? -2.417 2.156 -9.594 1.00 95.06 86 HIS A N 1
ATOM 661 C CA . HIS A 1 8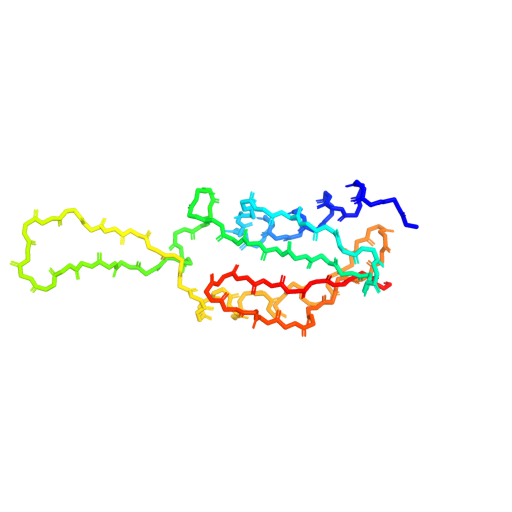6 ? -3.491 1.233 -9.918 1.00 95.06 86 HIS A CA 1
ATOM 662 C C . HIS A 1 86 ? -3.414 -0.030 -9.070 1.00 95.06 86 HIS A C 1
ATOM 664 O O . HIS A 1 86 ? -2.333 -0.584 -8.862 1.00 95.06 86 HIS A O 1
ATOM 670 N N . ILE A 1 87 ? -4.558 -0.497 -8.572 1.00 91.56 87 ILE A N 1
ATOM 671 C CA . ILE A 1 87 ? -4.633 -1.723 -7.769 1.00 91.56 87 ILE A CA 1
ATOM 672 C C . ILE A 1 87 ? -5.185 -2.864 -8.623 1.00 91.56 87 ILE A C 1
ATOM 674 O O . ILE A 1 87 ? -6.386 -2.952 -8.869 1.00 91.56 87 ILE A O 1
ATOM 678 N N . ASP A 1 88 ? -4.311 -3.789 -9.011 1.00 87.75 88 ASP A N 1
ATOM 679 C CA . ASP A 1 88 ? -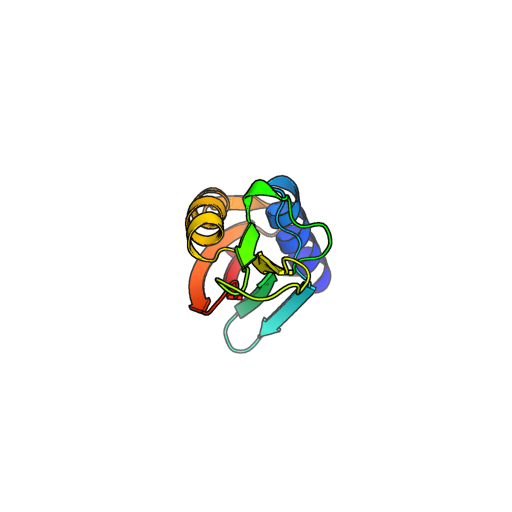4.656 -4.885 -9.925 1.00 87.75 88 ASP A CA 1
ATOM 680 C C . ASP A 1 88 ? -5.278 -6.104 -9.200 1.00 87.75 88 ASP A C 1
ATOM 682 O O . ASP A 1 88 ? -5.804 -7.017 -9.838 1.00 87.75 88 ASP A O 1
ATOM 686 N N . GLY A 1 89 ? -5.280 -6.127 -7.859 1.00 75.00 89 GLY A N 1
ATOM 687 C CA . GLY A 1 89 ? -6.032 -7.107 -7.064 1.00 75.00 89 GLY A CA 1
ATOM 688 C C . GLY A 1 89 ? -5.484 -7.359 -5.655 1.00 75.00 89 GLY A C 1
ATOM 689 O O . GLY A 1 89 ? -4.377 -6.943 -5.314 1.00 75.00 89 GLY A O 1
ATOM 690 N N . SER A 1 90 ? -6.256 -8.073 -4.824 1.00 71.88 90 SER A N 1
ATOM 691 C CA . SER A 1 90 ? -5.810 -8.566 -3.509 1.00 71.88 90 SER A CA 1
ATOM 692 C C . SER A 1 90 ? -5.509 -10.063 -3.577 1.00 71.88 90 SER A C 1
ATOM 694 O O . SER A 1 90 ? -6.404 -10.858 -3.872 1.00 71.88 90 SER A O 1
ATOM 696 N N . THR A 1 91 ? -4.273 -10.467 -3.294 1.00 58.22 91 THR A N 1
ATOM 697 C CA . THR A 1 91 ? -3.824 -11.861 -3.441 1.00 58.22 91 THR A CA 1
ATOM 698 C C . THR A 1 91 ? -4.160 -12.768 -2.256 1.00 58.22 91 THR A C 1
ATOM 700 O O . THR A 1 91 ? -4.103 -13.980 -2.447 1.00 58.22 91 THR A O 1
ATOM 703 N N . ARG A 1 92 ? -4.519 -12.208 -1.086 1.00 67.12 92 ARG A N 1
ATOM 704 C CA . ARG A 1 92 ? -5.058 -12.810 0.172 1.00 67.12 92 ARG A CA 1
ATOM 705 C C . ARG A 1 92 ? -4.641 -11.919 1.352 1.00 67.12 92 ARG A C 1
ATOM 707 O O . ARG A 1 92 ? -3.711 -11.150 1.179 1.00 67.12 92 ARG A O 1
ATOM 714 N N . GLU A 1 93 ? -5.305 -12.011 2.509 1.00 73.00 93 GLU A N 1
ATOM 715 C CA . GLU A 1 93 ? -4.795 -11.595 3.843 1.00 73.00 93 GLU A CA 1
ATOM 716 C C . GLU A 1 93 ? -3.815 -10.398 3.860 1.00 73.00 93 GLU A C 1
ATOM 718 O O . GLU A 1 93 ? -2.674 -10.528 4.285 1.00 73.00 93 GLU A O 1
ATOM 723 N N . ALA A 1 94 ? -4.245 -9.224 3.381 1.00 85.50 94 ALA A N 1
ATOM 724 C CA . ALA A 1 94 ? -3.434 -7.994 3.360 1.00 85.50 94 ALA A CA 1
ATOM 725 C C . ALA A 1 94 ? -2.275 -7.928 2.337 1.00 85.50 94 ALA A C 1
ATOM 727 O O . ALA A 1 94 ? -1.381 -7.085 2.455 1.00 85.50 94 ALA A O 1
ATOM 728 N N . HIS A 1 95 ? -2.313 -8.769 1.303 1.00 90.75 95 HIS A N 1
ATOM 729 C CA . HIS A 1 95 ? -1.427 -8.715 0.145 1.00 90.75 95 HIS A CA 1
ATOM 730 C C . HIS A 1 95 ? -2.115 -8.092 -1.074 1.00 90.75 95 HIS A C 1
ATOM 732 O O . HIS A 1 95 ? -3.228 -8.484 -1.442 1.00 90.75 95 HIS A O 1
ATOM 738 N N . PHE A 1 96 ? -1.422 -7.171 -1.741 1.00 91.69 96 PHE A N 1
ATOM 739 C CA . PHE A 1 96 ? -1.930 -6.410 -2.881 1.00 91.69 96 PHE A CA 1
ATOM 740 C C . PHE A 1 96 ? -0.953 -6.423 -4.052 1.00 91.69 96 PHE A C 1
ATOM 742 O O . PHE A 1 96 ? 0.264 -6.458 -3.865 1.00 91.69 96 PHE A O 1
ATOM 749 N N . GLN A 1 97 ? -1.508 -6.382 -5.260 1.00 93.38 97 GLN A N 1
ATOM 750 C CA . GLN A 1 97 ? -0.777 -6.122 -6.495 1.00 93.38 97 GLN A CA 1
ATOM 751 C C . GLN A 1 97 ? -1.050 -4.687 -6.926 1.00 93.38 97 GLN A C 1
ATOM 753 O O . GLN A 1 97 ? -2.208 -4.286 -7.045 1.00 93.38 97 GLN A O 1
ATOM 758 N N . ILE A 1 98 ? 0.016 -3.924 -7.129 1.00 93.81 98 ILE A N 1
ATOM 759 C CA . ILE A 1 98 ? -0.039 -2.502 -7.451 1.00 93.81 98 ILE A CA 1
ATOM 760 C C . ILE A 1 98 ? 0.761 -2.252 -8.725 1.00 93.81 98 ILE A C 1
ATOM 762 O O . ILE A 1 98 ? 1.850 -2.797 -8.895 1.00 93.81 98 ILE A O 1
ATOM 766 N N . ARG A 1 99 ? 0.242 -1.407 -9.606 1.00 93.94 99 ARG A N 1
ATOM 767 C CA . ARG A 1 99 ? 0.896 -0.946 -10.828 1.00 93.94 99 ARG A CA 1
ATOM 768 C C . ARG A 1 99 ? 0.954 0.574 -10.839 1.00 93.94 99 ARG A C 1
ATOM 770 O O . ARG A 1 99 ? 0.127 1.222 -10.207 1.00 93.94 99 ARG A O 1
ATOM 777 N N . ILE A 1 100 ? 1.937 1.128 -11.536 1.00 93.00 100 ILE A N 1
ATOM 778 C CA . ILE A 1 100 ? 2.024 2.565 -11.798 1.00 93.00 100 ILE A CA 1
ATOM 779 C C . ILE A 1 100 ? 1.987 2.746 -13.316 1.00 93.00 100 ILE A C 1
ATOM 781 O O . ILE A 1 100 ? 2.742 2.071 -14.023 1.00 93.00 100 ILE A O 1
ATOM 785 N N . GLU A 1 101 ? 1.075 3.594 -13.792 1.00 91.50 101 GLU A N 1
ATOM 786 C CA . GLU A 1 101 ? 0.888 3.948 -15.211 1.00 91.50 101 GLU A CA 1
ATOM 787 C C . GLU A 1 101 ? 1.155 5.427 -15.494 1.00 91.50 101 GLU A C 1
ATOM 789 O O . GLU A 1 101 ? 0.692 6.272 -14.693 1.00 91.50 101 GLU A O 1
#

pLDDT: mean 85.68, std 12.12, range [49.59, 95.31]

Radius of gyration: 14.84 Å; chains: 1; bounding box: 27×30×45 Å

Secondary structure (DSSP, 8-state):
--HHHHHHHHHHHHHHTT--EEEEEEEGGGTEEEEEE-STTS-GGGEEEE--TT--SPPEEEE-HHHHHHHHHHHTT-EETTEEEEEEEEEETTEEEEEE-

Sequence (101 aa):
MNVEHATEQVRDALQRFGMNPDEIRYAESRNLFYVRIGVNGTAERYFADVGELGGSDAVSAVVDPTRLQSAVRQIDGTEVSDGRIHIDGSTREAHFQIRIE